Protein AF-A0A924VMB2-F1 (afdb_monomer_lite)

Structure (mmCIF, N/CA/C/O backbone):
data_AF-A0A924VMB2-F1
#
_entry.id   AF-A0A924VMB2-F1
#
loop_
_atom_site.group_PDB
_atom_site.id
_atom_site.type_symbol
_atom_site.label_atom_id
_atom_site.label_alt_id
_atom_site.label_comp_id
_atom_site.label_asym_id
_atom_site.label_entity_id
_atom_site.label_seq_id
_atom_site.pdbx_PDB_ins_code
_atom_site.Cartn_x
_atom_site.Cartn_y
_atom_site.Cartn_z
_atom_site.occupancy
_atom_site.B_iso_or_equiv
_atom_site.auth_seq_id
_atom_site.auth_comp_id
_atom_site.auth_asym_id
_atom_site.auth_atom_id
_atom_site.pdbx_PDB_model_num
ATOM 1 N N . MET A 1 1 ? -1.983 -13.595 39.695 1.00 45.84 1 MET A N 1
ATOM 2 C CA . MET A 1 1 ? -2.535 -12.338 39.135 1.00 45.84 1 MET A CA 1
ATOM 3 C C . MET A 1 1 ? -1.594 -11.818 38.054 1.00 45.84 1 MET A C 1
ATOM 5 O O . MET A 1 1 ? -0.482 -11.423 38.379 1.00 45.84 1 MET A O 1
ATOM 9 N N . LEU A 1 2 ? -1.998 -11.856 36.781 1.00 53.16 2 LEU A N 1
ATOM 10 C CA . LEU A 1 2 ? -1.214 -11.302 35.670 1.00 53.16 2 LEU A CA 1
ATOM 11 C C . LEU A 1 2 ? -1.269 -9.768 35.722 1.00 53.16 2 LEU A C 1
ATOM 13 O O . LEU A 1 2 ? -2.313 -9.164 35.489 1.00 53.16 2 LEU A O 1
ATOM 17 N N . ARG A 1 3 ? -0.145 -9.132 36.068 1.00 54.12 3 ARG A N 1
ATOM 18 C CA . ARG A 1 3 ? -0.010 -7.672 36.077 1.00 54.12 3 ARG A CA 1
ATOM 19 C C . ARG A 1 3 ? 0.273 -7.207 34.645 1.00 54.12 3 ARG A C 1
ATOM 21 O O . ARG A 1 3 ? 1.416 -7.236 34.199 1.00 54.12 3 ARG A O 1
ATOM 28 N N . PHE A 1 4 ? -0.763 -6.790 33.918 1.00 64.12 4 PHE A N 1
ATOM 29 C CA . PHE A 1 4 ? -0.591 -6.136 32.620 1.00 64.12 4 PHE A CA 1
ATOM 30 C C . PHE A 1 4 ? 0.181 -4.829 32.810 1.00 64.12 4 PHE A C 1
ATOM 32 O O . PHE A 1 4 ? -0.282 -3.906 33.476 1.00 64.12 4 PHE A O 1
ATOM 39 N N . ARG A 1 5 ? 1.372 -4.734 32.217 1.00 69.31 5 ARG A N 1
ATOM 40 C CA . ARG A 1 5 ? 2.231 -3.542 32.278 1.00 69.31 5 ARG A CA 1
ATOM 41 C C . ARG A 1 5 ? 1.826 -2.494 31.225 1.00 69.31 5 ARG A C 1
ATOM 43 O O . ARG A 1 5 ? 2.682 -1.868 30.611 1.00 69.31 5 ARG A O 1
ATOM 50 N N . ALA A 1 6 ? 0.526 -2.336 30.976 1.00 74.12 6 ALA A N 1
ATOM 51 C CA . ALA A 1 6 ? -0.001 -1.369 30.017 1.00 74.12 6 ALA A CA 1
ATOM 52 C C . ALA A 1 6 ? -0.315 -0.045 30.723 1.00 74.12 6 ALA A C 1
ATOM 54 O O . ALA A 1 6 ? -0.949 -0.028 31.777 1.00 74.12 6 ALA A O 1
ATOM 55 N N . SER A 1 7 ? 0.121 1.076 30.143 1.00 84.25 7 SER A N 1
ATOM 56 C CA . SER A 1 7 ? -0.234 2.391 30.683 1.00 84.25 7 SER A CA 1
ATOM 57 C C . SER A 1 7 ? -1.753 2.626 30.563 1.00 84.25 7 SER A C 1
ATOM 59 O O . SER A 1 7 ? -2.355 2.193 29.572 1.00 84.25 7 SER A O 1
ATOM 61 N N . PRO A 1 8 ? -2.389 3.367 31.492 1.00 84.69 8 PRO A N 1
ATOM 62 C CA . PRO A 1 8 ? -3.815 3.713 31.398 1.00 84.69 8 PRO A CA 1
ATOM 63 C C . PRO A 1 8 ? -4.190 4.420 30.086 1.00 84.69 8 PRO A C 1
ATOM 65 O O . PRO A 1 8 ? -5.334 4.392 29.635 1.00 84.69 8 PRO A O 1
ATOM 68 N N . THR A 1 9 ? -3.222 5.078 29.452 1.00 87.69 9 THR A N 1
ATOM 69 C CA . THR A 1 9 ? -3.396 5.732 28.153 1.00 87.69 9 THR A CA 1
ATOM 70 C C . THR A 1 9 ? -3.428 4.720 27.007 1.00 87.69 9 THR A C 1
ATOM 72 O O . THR A 1 9 ? -4.261 4.856 26.115 1.00 87.69 9 THR A O 1
ATOM 75 N N . SER A 1 10 ? -2.583 3.686 27.040 1.00 89.19 10 SER A N 1
ATOM 76 C CA . SER A 1 10 ? -2.599 2.596 26.052 1.00 89.19 10 SER A CA 1
ATOM 77 C C . SER A 1 10 ? -3.908 1.812 26.108 1.00 89.19 10 SER A C 1
ATOM 79 O O . SER A 1 10 ? -4.518 1.576 25.069 1.00 89.19 10 SER A O 1
ATOM 81 N N . LEU A 1 11 ? -4.389 1.500 27.316 1.00 90.00 11 LEU A N 1
ATOM 82 C CA . LEU A 1 11 ? -5.653 0.786 27.495 1.00 90.00 11 LEU A CA 1
ATOM 83 C C . LEU A 1 11 ? -6.836 1.580 26.921 1.00 90.00 11 LEU A C 1
ATOM 85 O O . LEU A 1 11 ? -7.634 1.040 26.162 1.00 90.00 11 LEU A O 1
ATOM 89 N N . ARG A 1 12 ? -6.909 2.889 27.200 1.00 92.12 12 ARG A N 1
ATOM 90 C CA . ARG A 1 12 ? -7.955 3.765 26.641 1.00 92.12 12 ARG A CA 1
ATOM 91 C C . ARG A 1 12 ? -7.932 3.824 25.115 1.00 92.12 12 ARG A C 1
ATOM 93 O O . ARG A 1 12 ? -8.990 3.915 24.501 1.00 92.12 12 ARG A O 1
ATOM 100 N N . LYS A 1 13 ? -6.747 3.784 24.499 1.00 92.56 13 LYS A N 1
ATOM 101 C CA . LYS A 1 13 ? -6.626 3.735 23.035 1.00 92.56 13 LYS A CA 1
ATOM 102 C C . LYS A 1 13 ? -7.185 2.429 22.473 1.00 92.56 13 LYS A C 1
ATOM 104 O O . LYS A 1 13 ? -7.925 2.486 21.502 1.00 92.56 13 LYS A O 1
ATOM 109 N N . TRP A 1 14 ? -6.887 1.290 23.095 1.00 93.19 14 TRP A N 1
ATOM 110 C CA . TRP A 1 14 ? -7.411 -0.005 22.650 1.00 93.19 14 TRP A CA 1
ATOM 111 C C . TRP A 1 14 ? -8.922 -0.115 22.804 1.00 93.19 14 TRP A C 1
ATOM 113 O O . TRP A 1 14 ? -9.578 -0.569 21.879 1.00 93.19 14 TRP A O 1
ATOM 123 N N . VAL A 1 15 ? -9.482 0.380 23.912 1.00 94.25 15 VAL A N 1
ATOM 124 C CA . VAL A 1 15 ? -10.943 0.425 24.089 1.00 94.25 15 VAL A CA 1
ATOM 125 C C . VAL A 1 15 ? -11.595 1.253 22.980 1.00 94.25 15 VAL A C 1
ATOM 127 O O . VAL A 1 15 ? -12.542 0.796 22.352 1.00 94.25 15 VAL A O 1
ATOM 130 N N . ARG A 1 16 ? -11.053 2.441 22.677 1.00 94.00 16 ARG A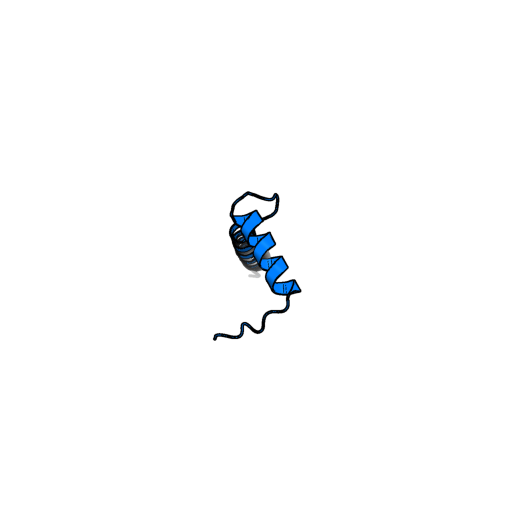 N 1
ATOM 131 C CA . ARG A 1 16 ? -11.565 3.278 21.579 1.00 94.00 16 ARG A CA 1
ATOM 132 C C . ARG A 1 16 ? -11.431 2.608 20.215 1.00 94.00 16 ARG A C 1
ATOM 134 O O . ARG A 1 16 ? -12.331 2.760 19.404 1.00 94.00 16 ARG A O 1
ATOM 141 N N . GLN A 1 17 ? -10.333 1.900 19.957 1.00 94.44 17 GLN A N 1
ATOM 142 C CA . GLN A 1 17 ? -10.173 1.163 18.703 1.00 94.44 17 GLN A CA 1
ATOM 143 C C . GLN A 1 17 ? -11.181 0.011 18.611 1.00 94.44 17 GLN A C 1
ATOM 145 O O . GLN A 1 17 ? -11.792 -0.153 17.568 1.00 94.44 17 GLN A O 1
ATOM 150 N N . GLY A 1 18 ? -11.449 -0.699 19.711 1.00 95.81 18 GLY A N 1
ATOM 151 C CA . GLY A 1 18 ? -12.508 -1.710 19.765 1.00 95.81 18 GLY A CA 1
ATOM 152 C C . GLY A 1 18 ? -13.899 -1.130 19.486 1.00 95.81 18 GLY A C 1
ATOM 153 O O . GLY A 1 18 ? -14.663 -1.710 18.729 1.00 95.81 18 GLY A O 1
ATOM 154 N N . GLU A 1 19 ? -14.225 0.059 20.010 1.00 96.56 19 GLU A N 1
ATOM 155 C CA . GLU A 1 19 ? -15.475 0.758 19.653 1.00 96.56 19 GLU A CA 1
ATOM 156 C C . GLU A 1 19 ? -15.574 1.078 18.155 1.00 96.56 19 GLU A C 1
ATOM 158 O O . GLU A 1 19 ? -16.669 1.051 17.600 1.00 96.56 19 GLU A O 1
ATOM 163 N N . VAL A 1 20 ? -14.452 1.407 17.515 1.00 97.12 20 VAL A N 1
ATOM 164 C CA . VAL A 1 20 ? -14.390 1.676 16.072 1.00 97.12 20 VAL A CA 1
ATOM 165 C C . VAL A 1 20 ? -14.553 0.386 15.278 1.00 97.12 20 VAL A C 1
ATOM 167 O O . VAL A 1 20 ? -15.352 0.346 14.349 1.00 97.12 20 VAL A O 1
ATOM 170 N N . ASP A 1 21 ? -13.841 -0.666 15.670 1.00 95.38 21 ASP A N 1
ATOM 171 C CA . ASP A 1 21 ? -13.883 -1.971 15.011 1.00 95.38 21 ASP A CA 1
ATOM 172 C C . ASP A 1 21 ? -15.281 -2.612 15.126 1.00 95.38 21 ASP A C 1
ATOM 174 O O . ASP A 1 21 ? -15.743 -3.269 14.200 1.00 95.38 21 ASP A O 1
ATOM 178 N N . GLU A 1 22 ? -16.005 -2.351 16.219 1.00 96.06 22 GLU A N 1
ATOM 179 C CA . GLU A 1 22 ? -17.403 -2.765 16.407 1.00 96.06 22 GLU A CA 1
ATOM 180 C C . GLU A 1 22 ? -18.428 -1.808 15.760 1.00 96.06 22 GLU A C 1
ATOM 182 O O . GLU A 1 22 ? -19.635 -1.979 15.929 1.00 96.06 22 GLU A O 1
ATOM 187 N N . GLY A 1 23 ? -17.982 -0.760 15.060 1.00 93.38 23 GLY A N 1
ATOM 188 C CA . GLY A 1 23 ? -18.858 0.205 14.388 1.00 93.38 23 GLY A CA 1
ATOM 189 C C . GLY A 1 23 ? -19.625 1.146 15.326 1.00 93.38 23 GLY A C 1
ATOM 190 O O . GLY A 1 23 ? -20.458 1.929 14.875 1.00 93.38 23 GLY A O 1
ATOM 191 N N . ARG A 1 24 ? -19.331 1.133 16.633 1.00 95.50 24 ARG A N 1
ATOM 192 C CA . ARG A 1 24 ? -19.924 2.057 17.619 1.00 95.50 24 ARG A CA 1
ATOM 193 C C . ARG A 1 24 ? -19.394 3.480 17.491 1.00 95.50 24 ARG A C 1
ATOM 195 O O . ARG A 1 24 ? -19.957 4.403 18.080 1.00 95.50 24 ARG A O 1
ATOM 202 N N . ARG A 1 25 ? -18.293 3.672 16.763 1.00 93.69 25 ARG A N 1
ATOM 203 C CA . ARG A 1 25 ? -17.641 4.970 16.611 1.00 93.69 25 ARG A CA 1
ATOM 204 C C . ARG A 1 25 ? -17.084 5.149 15.197 1.00 93.69 25 ARG A C 1
ATOM 206 O O . ARG A 1 25 ? -16.416 4.247 14.703 1.00 93.69 25 ARG A O 1
ATOM 213 N N . PRO A 1 26 ? -17.283 6.315 14.558 1.00 90.81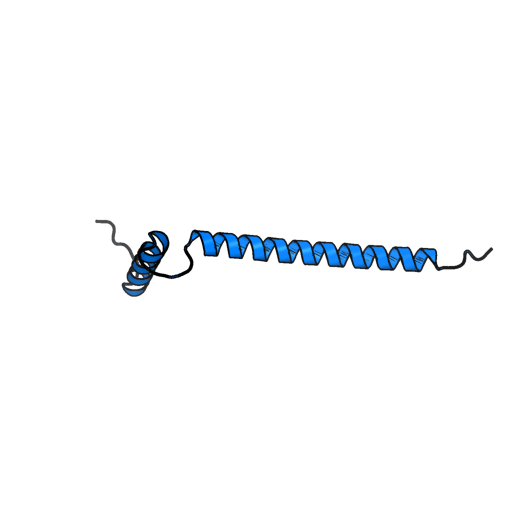 26 PRO A N 1
ATOM 214 C CA . PRO A 1 26 ? -16.736 6.563 13.231 1.00 90.81 26 PRO A CA 1
ATOM 215 C C . PRO A 1 26 ? -15.218 6.772 13.301 1.00 90.81 26 PRO A C 1
ATOM 217 O O . PRO A 1 26 ? -14.745 7.773 13.840 1.00 90.81 26 PRO A O 1
ATOM 220 N N . ALA A 1 27 ? -14.458 5.831 12.746 1.00 94.62 27 ALA A N 1
ATOM 221 C CA . ALA A 1 27 ? -13.056 5.971 12.352 1.00 94.62 27 ALA A CA 1
ATOM 222 C C . ALA A 1 27 ? -12.676 4.785 11.444 1.00 94.62 27 ALA A C 1
ATOM 224 O O . ALA A 1 27 ? -13.527 3.968 11.108 1.00 94.62 27 ALA A O 1
ATOM 225 N N . LYS A 1 28 ? -11.407 4.708 11.029 1.00 95.88 28 LYS A N 1
ATOM 226 C CA . LYS A 1 28 ? -10.894 3.551 10.286 1.00 95.88 28 LYS A CA 1
ATOM 227 C C . LYS A 1 28 ? -10.725 2.366 11.222 1.00 95.88 28 LYS A C 1
ATOM 229 O O . LYS A 1 28 ? -10.080 2.505 12.268 1.00 95.88 28 LYS A O 1
ATOM 234 N N . THR A 1 29 ? -11.271 1.230 10.822 1.00 97.06 29 THR A N 1
ATOM 235 C CA . THR A 1 29 ? -11.097 -0.017 11.558 1.00 97.06 29 THR A CA 1
ATOM 236 C C . THR A 1 29 ? -9.641 -0.471 11.490 1.00 97.06 29 THR A C 1
ATOM 238 O O . THR A 1 29 ? -8.841 -0.013 10.663 1.00 97.06 29 THR A O 1
ATOM 241 N N . THR A 1 30 ? -9.274 -1.387 12.375 1.00 95.69 30 THR A N 1
ATOM 242 C CA . THR A 1 30 ? -7.966 -2.039 12.342 1.00 95.69 30 THR A CA 1
ATOM 243 C C . THR A 1 30 ? -7.736 -2.748 10.998 1.00 95.69 30 THR A C 1
ATOM 245 O O . THR A 1 30 ? -6.618 -2.719 10.476 1.00 95.69 30 THR A O 1
ATOM 248 N N . GLU A 1 31 ? -8.792 -3.316 10.409 1.00 96.31 31 GLU A N 1
ATOM 249 C CA . GLU A 1 31 ? -8.764 -3.966 9.095 1.00 96.31 31 GLU A CA 1
ATOM 250 C C . GLU A 1 31 ? -8.523 -2.957 7.963 1.00 96.31 31 GLU A C 1
ATOM 252 O O . GLU A 1 31 ? -7.572 -3.1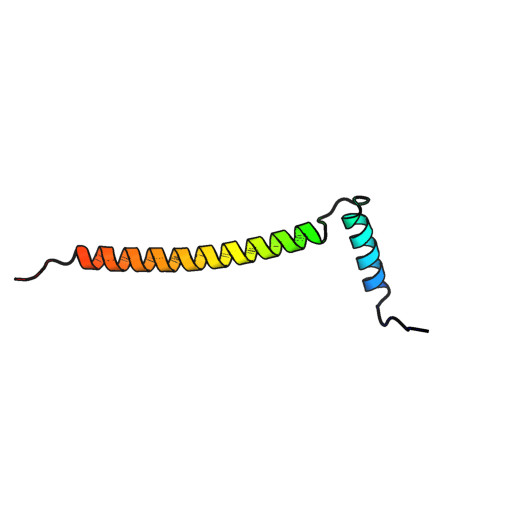31 7.199 1.00 96.31 31 GLU A O 1
ATOM 257 N N . ASP A 1 32 ? -9.254 -1.835 7.942 1.00 97.06 32 ASP A N 1
ATOM 258 C CA . ASP A 1 32 ? -9.052 -0.760 6.958 1.00 97.06 32 ASP A CA 1
ATOM 259 C C . ASP A 1 32 ? -7.598 -0.266 6.965 1.00 97.06 32 ASP A C 1
ATOM 261 O O . ASP A 1 32 ? -6.985 0.002 5.929 1.00 97.06 32 ASP A O 1
ATOM 265 N N . ILE A 1 33 ? -7.026 -0.095 8.161 1.00 97.19 33 ILE A N 1
ATOM 266 C CA . ILE A 1 33 ? -5.649 0.381 8.328 1.00 97.19 33 ILE A CA 1
ATOM 267 C C . ILE A 1 33 ? -4.657 -0.655 7.788 1.00 97.19 33 ILE A C 1
ATOM 269 O O . ILE A 1 33 ? -3.663 -0.276 7.153 1.00 97.19 33 ILE A O 1
ATOM 273 N N . ALA A 1 34 ? -4.905 -1.943 8.038 1.00 97.94 34 ALA A N 1
ATOM 274 C CA . ALA A 1 34 ? -4.072 -3.031 7.543 1.00 97.94 34 ALA A CA 1
ATOM 275 C C . ALA A 1 34 ? -4.102 -3.100 6.010 1.00 97.94 34 ALA A C 1
ATOM 277 O O . ALA A 1 34 ? -3.037 -3.146 5.384 1.00 97.94 34 ALA A O 1
ATOM 278 N N . GLU A 1 35 ? -5.287 -3.009 5.410 1.00 98.12 35 GLU A N 1
ATOM 279 C CA . GLU A 1 35 ? -5.467 -3.011 3.959 1.00 98.12 35 GL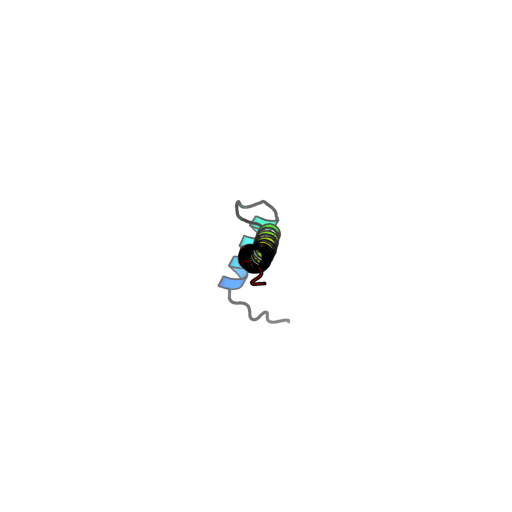U A CA 1
ATOM 280 C C . GLU A 1 35 ? -4.789 -1.801 3.307 1.00 98.12 35 GLU A C 1
ATOM 282 O O . GLU A 1 35 ? -3.968 -1.957 2.403 1.00 98.12 35 GLU A O 1
ATOM 287 N N . ILE A 1 36 ? -5.013 -0.588 3.826 1.00 98.31 36 ILE A N 1
ATOM 288 C CA . ILE A 1 36 ? -4.356 0.629 3.320 1.00 98.31 36 ILE A CA 1
ATOM 289 C C . ILE A 1 36 ? -2.831 0.483 3.350 1.00 98.31 36 ILE A C 1
ATOM 291 O O . ILE A 1 36 ? -2.136 0.954 2.444 1.00 98.31 36 ILE A O 1
ATOM 295 N N . LYS A 1 37 ? -2.278 -0.144 4.392 1.00 98.31 37 LYS A N 1
ATOM 296 C CA . LYS A 1 37 ? -0.833 -0.372 4.497 1.00 98.31 37 LYS A CA 1
ATOM 297 C C . LYS A 1 37 ? -0.345 -1.389 3.463 1.00 98.31 37 LYS A C 1
ATOM 299 O O . LYS A 1 37 ? 0.714 -1.165 2.873 1.00 98.31 37 LYS A O 1
ATOM 304 N N . ALA A 1 38 ? -1.093 -2.468 3.240 1.00 98.38 38 ALA A N 1
ATOM 305 C CA . ALA A 1 38 ? -0.782 -3.467 2.221 1.00 98.38 38 ALA A CA 1
ATOM 306 C C . ALA A 1 38 ? -0.801 -2.846 0.817 1.00 98.38 38 ALA A C 1
ATOM 308 O O . ALA A 1 38 ? 0.202 -2.915 0.107 1.00 98.38 38 ALA A O 1
ATOM 309 N N . LEU A 1 39 ? -1.867 -2.114 0.485 1.00 98.69 39 LEU A N 1
ATOM 310 C CA . LEU A 1 39 ? -2.012 -1.422 -0.795 1.00 98.69 39 LEU A CA 1
ATOM 311 C C . LEU A 1 39 ? -0.904 -0.389 -1.020 1.00 98.69 39 LEU A C 1
ATOM 313 O O . LEU A 1 39 ? -0.326 -0.315 -2.100 1.00 98.69 39 LEU A O 1
ATOM 317 N N . LYS A 1 40 ? -0.532 0.390 0.004 1.00 98.56 40 LYS A N 1
ATOM 318 C CA . LYS A 1 40 ? 0.594 1.336 -0.106 1.00 98.56 40 LYS A CA 1
ATOM 319 C C . LYS A 1 40 ? 1.915 0.638 -0.423 1.00 98.56 40 LYS A C 1
ATOM 321 O O . LYS A 1 40 ? 2.714 1.176 -1.193 1.00 98.56 40 LYS A O 1
ATOM 326 N N . LYS A 1 41 ? 2.155 -0.537 0.165 1.00 98.56 41 LYS A N 1
ATOM 327 C CA . LYS A 1 41 ? 3.347 -1.33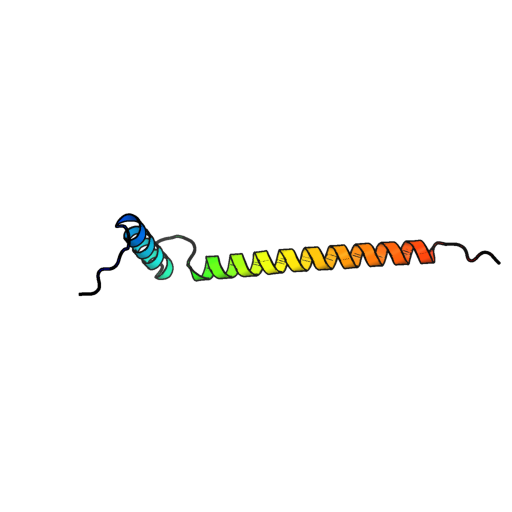7 -0.127 1.00 98.56 41 LYS A CA 1
ATOM 328 C C . LYS A 1 41 ? 3.315 -1.827 -1.573 1.00 98.56 41 LYS A C 1
ATOM 330 O O . LYS A 1 41 ? 4.282 -1.612 -2.295 1.00 98.56 41 LYS A O 1
ATOM 335 N N . GLU A 1 42 ? 2.198 -2.401 -2.005 1.00 98.38 42 GLU A N 1
ATOM 336 C CA . GLU A 1 42 ? 2.028 -2.899 -3.371 1.00 98.38 42 GLU A CA 1
ATOM 337 C C . GLU A 1 42 ? 2.212 -1.793 -4.415 1.00 98.38 42 GLU A C 1
ATOM 339 O O . GLU A 1 42 ? 3.014 -1.937 -5.331 1.00 98.38 42 GLU A O 1
ATOM 344 N N . VAL A 1 43 ? 1.574 -0.634 -4.226 1.00 98.69 43 VAL A N 1
ATOM 345 C CA . VAL A 1 43 ? 1.729 0.524 -5.121 1.00 98.69 43 VAL A CA 1
ATOM 346 C C . VAL A 1 43 ? 3.186 0.978 -5.212 1.00 98.69 43 VAL A C 1
ATOM 348 O O . VAL A 1 43 ? 3.639 1.385 -6.282 1.00 98.69 43 VAL A O 1
ATOM 351 N N . THR A 1 44 ? 3.933 0.920 -4.109 1.00 98.62 44 THR A N 1
ATOM 352 C CA . THR A 1 44 ? 5.351 1.304 -4.103 1.00 98.62 44 THR A CA 1
ATOM 353 C C . THR A 1 44 ? 6.189 0.332 -4.932 1.00 98.62 44 THR A C 1
ATOM 355 O O . THR A 1 44 ? 6.988 0.771 -5.761 1.00 98.62 44 THR A O 1
ATOM 358 N N . GLU A 1 45 ? 5.967 -0.972 -4.771 1.00 98.44 45 GLU A N 1
ATOM 359 C CA . GLU A 1 45 ? 6.659 -1.999 -5.558 1.00 98.44 45 GLU A CA 1
ATOM 360 C C . GLU A 1 45 ? 6.281 -1.933 -7.042 1.00 98.44 45 GLU A C 1
ATOM 362 O O . GLU A 1 45 ? 7.158 -1.954 -7.905 1.00 98.44 45 GLU A O 1
ATOM 367 N N . LEU A 1 46 ? 4.996 -1.753 -7.357 1.00 98.69 46 LEU A N 1
ATOM 368 C CA . LEU A 1 46 ? 4.521 -1.599 -8.733 1.00 98.69 46 LEU A CA 1
ATOM 369 C C . LEU A 1 46 ? 5.140 -0.379 -9.413 1.00 98.69 46 LEU A C 1
ATOM 371 O O . LEU A 1 46 ? 5.568 -0.463 -10.562 1.00 98.69 46 LEU A O 1
ATOM 375 N N . ARG A 1 47 ? 5.236 0.754 -8.706 1.00 98.50 47 ARG A N 1
ATOM 376 C CA . ARG A 1 47 ? 5.916 1.947 -9.228 1.00 98.50 47 ARG A CA 1
ATOM 377 C C . ARG A 1 47 ? 7.386 1.663 -9.501 1.00 98.50 47 ARG A C 1
ATOM 379 O O . ARG A 1 47 ? 7.863 1.999 -10.577 1.00 98.50 47 ARG A O 1
ATOM 386 N N . ARG A 1 48 ? 8.086 0.997 -8.579 1.00 98.44 48 ARG A N 1
ATOM 387 C CA . ARG A 1 48 ? 9.492 0.621 -8.768 1.00 98.44 48 ARG A CA 1
ATOM 388 C C . ARG A 1 48 ? 9.685 -0.283 -9.988 1.00 98.44 48 ARG A C 1
ATOM 390 O O . ARG A 1 48 ? 10.580 -0.030 -10.789 1.00 98.44 48 ARG A O 1
ATOM 397 N N . ALA A 1 49 ? 8.842 -1.302 -10.144 1.00 98.25 49 ALA A N 1
ATOM 398 C CA . ALA A 1 49 ? 8.876 -2.195 -11.297 1.00 98.25 49 ALA A CA 1
ATOM 399 C C . ALA A 1 49 ? 8.611 -1.437 -12.606 1.00 98.25 49 ALA A C 1
ATOM 401 O O . ALA A 1 49 ? 9.331 -1.618 -13.584 1.00 98.25 49 ALA A O 1
ATOM 402 N N . ASN A 1 50 ? 7.626 -0.539 -12.611 1.00 98.44 50 ASN A N 1
ATOM 403 C CA . ASN A 1 50 ? 7.291 0.261 -13.784 1.00 98.44 50 ASN A CA 1
ATOM 404 C C . ASN A 1 50 ? 8.453 1.180 -14.199 1.00 98.44 50 ASN A C 1
ATOM 406 O O . ASN A 1 5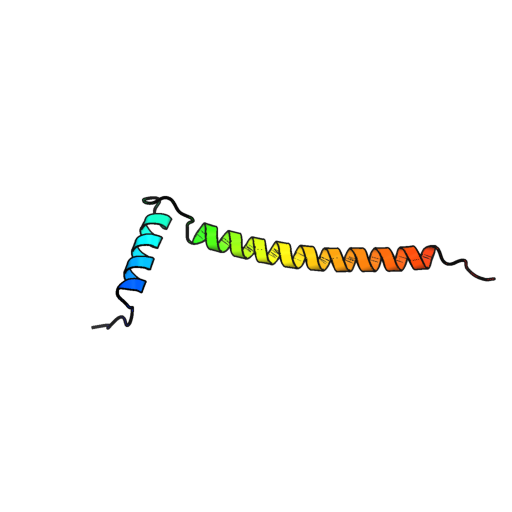0 ? 8.783 1.254 -15.378 1.00 98.44 50 ASN A O 1
ATOM 410 N N . GLU A 1 51 ? 9.148 1.806 -13.248 1.00 98.31 51 GLU A N 1
ATOM 411 C CA . GLU A 1 51 ? 10.325 2.627 -13.563 1.00 98.31 51 GLU A CA 1
ATOM 412 C C . GLU A 1 51 ? 11.482 1.812 -14.160 1.00 98.31 51 GLU A C 1
ATOM 414 O O . GLU A 1 51 ? 12.141 2.270 -15.097 1.00 98.31 51 GLU A O 1
ATOM 419 N N . ILE A 1 52 ? 11.693 0.575 -13.698 1.00 97.69 52 ILE A N 1
ATOM 420 C CA . ILE A 1 52 ? 12.671 -0.340 -14.307 1.00 97.69 52 ILE A CA 1
ATOM 421 C C . ILE A 1 52 ? 12.272 -0.666 -15.750 1.00 97.69 52 ILE A C 1
ATOM 423 O O . ILE A 1 52 ? 13.101 -0.572 -16.655 1.00 97.69 52 ILE A O 1
ATOM 427 N N . LEU A 1 53 ? 11.003 -1.008 -15.982 1.00 97.31 53 LEU A N 1
ATOM 428 C CA . LEU A 1 53 ? 10.503 -1.360 -17.312 1.00 97.31 53 LEU A CA 1
ATOM 429 C C . LEU A 1 53 ? 10.579 -0.185 -18.289 1.00 97.31 53 LEU A C 1
ATOM 431 O O . LEU A 1 53 ? 11.003 -0.368 -19.430 1.00 97.31 53 LEU A O 1
ATOM 435 N N . LYS A 1 54 ? 10.225 1.026 -17.849 1.00 97.62 54 LYS A N 1
ATOM 436 C CA . LYS A 1 54 ? 10.382 2.243 -18.656 1.00 97.62 54 LYS A CA 1
ATOM 437 C C . LYS A 1 54 ? 11.841 2.489 -19.013 1.00 97.62 54 LYS A C 1
ATOM 439 O O . LYS A 1 54 ? 12.139 2.758 -20.171 1.00 97.62 54 LYS A O 1
ATOM 444 N N . SER A 1 55 ? 12.742 2.357 -18.040 1.00 96.75 55 SER A N 1
ATOM 445 C CA . SER A 1 55 ? 14.180 2.549 -18.256 1.00 96.75 55 SER A CA 1
ATOM 446 C C . SER A 1 55 ? 14.736 1.537 -19.260 1.00 96.75 55 SER A C 1
ATOM 448 O O . SER A 1 55 ? 15.450 1.917 -20.184 1.00 96.75 55 SER A O 1
ATOM 450 N N . ALA A 1 56 ? 14.358 0.261 -19.131 1.00 96.44 56 ALA A N 1
ATOM 451 C CA . ALA A 1 56 ? 14.735 -0.782 -20.081 1.00 96.44 56 ALA A CA 1
ATOM 452 C C . ALA A 1 56 ? 14.175 -0.499 -21.484 1.00 96.44 56 ALA A C 1
ATOM 454 O O . ALA A 1 56 ? 14.905 -0.574 -22.468 1.00 96.44 56 ALA A O 1
ATOM 455 N N . SER A 1 57 ? 12.900 -0.114 -21.577 1.00 96.06 57 SER A N 1
ATOM 456 C CA . SER A 1 57 ? 12.255 0.218 -22.854 1.00 96.06 57 SER A CA 1
ATOM 457 C C . SER A 1 57 ? 12.945 1.394 -23.545 1.00 96.06 57 SER A C 1
ATOM 459 O O . SER A 1 57 ? 13.209 1.331 -24.742 1.00 96.06 57 SER A O 1
ATOM 461 N N . ALA A 1 58 ? 13.291 2.440 -22.790 1.00 95.12 58 ALA A N 1
ATOM 462 C CA . ALA A 1 58 ? 14.024 3.592 -23.306 1.00 95.12 58 ALA A CA 1
ATOM 463 C C . ALA A 1 58 ? 15.430 3.210 -23.793 1.00 95.12 58 ALA A C 1
ATOM 465 O O . ALA A 1 58 ? 15.848 3.660 -24.857 1.00 95.12 58 ALA A O 1
ATOM 466 N N . PHE A 1 59 ? 16.139 2.351 -23.053 1.00 93.00 59 PHE A N 1
ATOM 467 C CA . PHE A 1 59 ? 17.449 1.843 -23.460 1.00 93.00 59 PHE A CA 1
ATOM 468 C C . PHE A 1 59 ? 17.378 1.088 -24.795 1.00 93.00 59 PHE A C 1
ATOM 470 O O . PHE A 1 59 ? 18.142 1.386 -25.710 1.00 93.00 59 PHE A O 1
ATOM 477 N N . PHE A 1 60 ? 16.435 0.153 -24.938 1.00 89.88 60 PHE A N 1
ATOM 478 C CA . PHE A 1 60 ? 16.293 -0.619 -26.176 1.00 89.88 60 PHE A CA 1
ATOM 479 C C . PHE A 1 60 ? 15.830 0.232 -27.360 1.00 89.88 60 PHE A C 1
ATOM 481 O O . PHE A 1 60 ? 16.318 0.032 -28.469 1.00 89.88 60 PHE A O 1
ATOM 488 N N . ALA A 1 61 ? 14.932 1.195 -27.138 1.00 91.56 61 ALA A N 1
ATOM 489 C CA . ALA A 1 61 ? 14.529 2.134 -28.181 1.00 91.56 61 ALA A CA 1
ATOM 490 C C . ALA A 1 61 ? 15.728 2.949 -28.700 1.00 91.56 61 ALA A C 1
ATOM 492 O O . ALA A 1 61 ? 15.903 3.079 -29.907 1.00 91.56 61 ALA A O 1
ATOM 493 N N . ALA A 1 62 ? 16.594 3.426 -27.801 1.00 87.75 62 ALA A N 1
ATOM 494 C CA . ALA A 1 62 ? 17.796 4.167 -28.180 1.00 87.75 62 ALA A CA 1
ATOM 495 C C . ALA A 1 62 ? 18.826 3.310 -28.942 1.00 87.75 62 ALA A C 1
ATOM 497 O O . ALA A 1 62 ? 19.505 3.822 -29.829 1.00 87.75 62 ALA A O 1
ATOM 498 N N . GLU A 1 63 ? 18.946 2.017 -28.620 1.00 82.06 63 GLU A N 1
ATOM 499 C CA . GLU A 1 63 ? 19.835 1.101 -29.348 1.00 82.06 63 GLU A CA 1
ATOM 500 C C . GLU A 1 63 ? 19.318 0.805 -30.767 1.00 82.06 63 GLU A C 1
ATOM 502 O O . GLU A 1 63 ? 20.112 0.730 -31.703 1.00 82.06 63 GLU A O 1
ATOM 507 N N . LEU A 1 64 ? 17.996 0.692 -30.952 1.00 75.94 64 LEU A N 1
ATOM 508 C CA . LEU A 1 64 ? 17.375 0.466 -32.266 1.00 75.94 64 LEU A CA 1
ATOM 509 C C . LEU A 1 64 ? 17.546 1.650 -33.229 1.00 75.94 64 LEU A C 1
ATOM 511 O O . LEU A 1 64 ? 17.677 1.438 -34.432 1.00 75.94 64 LEU A O 1
ATOM 515 N N . ASP A 1 65 ? 17.589 2.878 -32.711 1.00 75.25 65 ASP A N 1
ATOM 516 C CA . ASP A 1 65 ? 17.800 4.090 -33.514 1.00 75.25 65 ASP A CA 1
ATOM 517 C C . ASP A 1 65 ? 19.270 4.300 -33.931 1.00 75.25 65 ASP A C 1
ATOM 519 O O . ASP A 1 65 ? 19.588 5.229 -34.682 1.00 75.25 65 ASP A O 1
ATOM 523 N N . ARG A 1 66 ? 20.204 3.450 -33.476 1.00 68.50 66 ARG A N 1
ATOM 524 C CA . ARG A 1 66 ? 21.618 3.575 -33.835 1.00 68.50 66 ARG A CA 1
ATOM 525 C C . ARG A 1 66 ? 21.861 3.002 -35.241 1.00 68.50 66 ARG A C 1
ATOM 527 O O . ARG A 1 66 ? 21.680 1.804 -35.449 1.00 68.50 66 ARG A O 1
ATOM 534 N N . PRO A 1 67 ? 22.331 3.804 -36.218 1.00 71.62 67 PRO A N 1
ATOM 535 C CA . PRO A 1 67 ? 22.580 3.299 -37.561 1.00 71.62 67 PRO A CA 1
ATOM 536 C C . PRO A 1 67 ? 23.682 2.237 -37.528 1.00 71.62 67 PRO A C 1
ATOM 538 O O . PRO A 1 67 ? 24.792 2.494 -37.046 1.00 71.62 67 PRO A O 1
ATOM 541 N N . LEU A 1 68 ? 23.379 1.054 -38.070 1.00 70.56 68 LEU A N 1
ATOM 542 C CA . LEU A 1 68 ? 24.370 0.023 -38.359 1.00 70.56 68 LEU A CA 1
ATOM 543 C C . LEU A 1 68 ? 25.366 0.613 -39.361 1.00 70.56 68 LEU A C 1
ATOM 545 O O . LEU A 1 68 ? 25.048 0.791 -40.535 1.00 70.56 68 LEU A O 1
ATOM 549 N N . ARG A 1 69 ? 26.556 0.978 -38.880 1.00 70.50 69 ARG A N 1
ATOM 550 C CA . ARG A 1 69 ? 27.659 1.394 -39.746 1.00 70.50 69 ARG A CA 1
ATOM 551 C C . ARG A 1 69 ? 28.188 0.149 -40.455 1.00 70.50 69 ARG A C 1
ATOM 553 O O . ARG A 1 69 ? 28.795 -0.698 -39.802 1.00 70.50 69 ARG A O 1
ATOM 560 N N . TYR A 1 70 ? 27.915 0.057 -41.752 1.00 58.88 70 TYR A N 1
ATOM 561 C CA . TYR A 1 70 ? 28.579 -0.839 -42.698 1.00 58.88 70 TYR A CA 1
ATOM 562 C C . TYR A 1 70 ? 29.618 -0.064 -43.508 1.00 58.88 70 TYR A C 1
ATOM 564 O O . TYR A 1 70 ? 29.394 1.146 -43.751 1.00 58.88 70 TYR A O 1
#

Radius of gyration: 25.54 Å; chains: 1; bounding box: 48×19×82 Å

Foldseek 3Di:
DDDDPDDPVRVVVVVVLVCVCVVVDDDQHPVNVVVVVVVVVVVVVVVVVVVVVVVVVVVVVVVVPDDDDD

Sequence (70 aa):
MLRFRASPTSLRKWVRQGEVDEGRRPAKTTEDIAEIKALKKEVTELRRANEILKSASAFFAAELDRPLRY

pLDDT: mean 89.56, std 12.66, range [45.84, 98.69]

Secondary structure (DSSP, 8-state):
-------HHHHHHHHHHHHHHTTSS-S--HHHHHHHHHHHHHHHHHHHHHHHHHHHHHHHHHHHTS----